Protein AF-A0A485B323-F1 (afdb_monomer_lite)

Radius of gyration: 26.48 Å; chains: 1; bounding box: 38×26×85 Å

Foldseek 3Di:
DDDDPQCVDPVRHDDDDPDDPVRVVVVVVVVVVVVVPDDDPPCPPPDDPPPDDDD

Organism: Kluyvera cryocrescens (NCBI:txid580)

Sequence (55 aa):
MKVWPVKHSPLLRQPEHFISREELKALIQTVTNNLVNIKDETGQFLLRPRRWPRD

pLDDT: mean 91.51, std 10.45, range [59.53, 98.81]

Structure (mmCIF, N/CA/C/O backbone):
data_AF-A0A485B323-F1
#
_entry.id   AF-A0A485B323-F1
#
loop_
_atom_site.group_PDB
_atom_site.id
_atom_site.type_symbol
_atom_site.label_atom_id
_atom_site.label_alt_id
_atom_site.label_comp_id
_atom_site.label_asym_id
_atom_site.label_entity_id
_atom_site.label_seq_id
_atom_site.pdbx_PDB_ins_code
_atom_site.Cartn_x
_atom_site.Cartn_y
_atom_site.Cartn_z
_atom_site.occupancy
_atom_site.B_iso_or_equiv
_atom_site.auth_seq_id
_atom_site.auth_comp_id
_atom_site.auth_asym_id
_atom_site.auth_atom_id
_atom_site.pdbx_PDB_model_num
ATOM 1 N N . MET A 1 1 ? 13.696 -5.835 -37.369 1.00 72.69 1 MET A N 1
ATOM 2 C CA . MET A 1 1 ? 13.671 -4.885 -36.232 1.00 72.69 1 MET A CA 1
ATOM 3 C C . MET A 1 1 ? 15.080 -4.369 -35.987 1.00 72.69 1 MET A C 1
ATOM 5 O O . MET A 1 1 ? 15.996 -5.179 -35.943 1.00 72.69 1 MET A O 1
ATOM 9 N N . LYS A 1 2 ? 15.264 -3.049 -35.865 1.00 87.81 2 LYS A N 1
ATOM 10 C CA . LYS A 1 2 ? 16.557 -2.438 -35.524 1.00 87.81 2 LYS A CA 1
ATOM 11 C C . LYS A 1 2 ? 16.663 -2.350 -34.000 1.00 87.81 2 LYS A C 1
ATOM 13 O O . LYS A 1 2 ? 15.829 -1.700 -33.380 1.00 87.81 2 LYS A O 1
ATOM 18 N N . VAL A 1 3 ? 17.647 -3.024 -33.413 1.00 88.44 3 VAL A N 1
ATOM 19 C CA . VAL A 1 3 ? 17.894 -3.030 -31.962 1.00 88.44 3 VAL A CA 1
ATOM 20 C C . VAL A 1 3 ? 19.164 -2.237 -31.689 1.00 88.44 3 VAL A C 1
ATOM 22 O O . VAL A 1 3 ? 20.177 -2.450 -32.352 1.00 88.44 3 VAL A O 1
ATOM 25 N N . TRP A 1 4 ? 19.111 -1.323 -30.724 1.00 92.38 4 TRP A N 1
ATOM 26 C CA . TRP A 1 4 ? 20.258 -0.514 -30.320 1.00 92.38 4 TRP A CA 1
ATOM 27 C C . TRP A 1 4 ? 20.884 -1.079 -29.038 1.00 92.38 4 TRP A C 1
ATOM 29 O O . TRP A 1 4 ? 20.152 -1.422 -28.103 1.00 92.38 4 TRP A O 1
ATOM 39 N N . PRO A 1 5 ? 22.220 -1.188 -28.953 1.00 91.50 5 PRO A N 1
ATOM 40 C CA . PRO A 1 5 ? 22.877 -1.804 -27.808 1.00 91.50 5 PRO A CA 1
ATOM 41 C C . PRO A 1 5 ? 22.983 -0.808 -26.644 1.00 91.50 5 PRO A C 1
ATOM 43 O O . PRO A 1 5 ? 23.987 -0.128 -26.491 1.00 91.50 5 PRO A O 1
ATOM 46 N N . VAL A 1 6 ? 21.950 -0.720 -25.803 1.00 94.19 6 VAL A N 1
ATOM 47 C CA . VAL A 1 6 ? 21.918 0.218 -24.655 1.00 94.19 6 VAL A CA 1
ATOM 48 C C . VAL A 1 6 ? 22.286 -0.423 -23.313 1.00 94.19 6 VAL A C 1
ATOM 50 O O . VAL A 1 6 ? 22.699 0.269 -22.390 1.00 94.19 6 VAL A O 1
ATOM 53 N N . LYS A 1 7 ? 22.185 -1.756 -23.201 1.00 90.31 7 LYS A N 1
ATOM 54 C CA . LYS A 1 7 ? 22.287 -2.493 -21.924 1.00 90.31 7 LYS A CA 1
ATOM 55 C C . LYS A 1 7 ? 23.639 -2.362 -21.213 1.00 90.31 7 LYS A C 1
ATOM 57 O O . LYS A 1 7 ? 23.688 -2.444 -19.992 1.00 90.31 7 LYS A O 1
ATOM 62 N N . HIS A 1 8 ? 24.725 -2.185 -21.964 1.00 90.00 8 HIS A N 1
ATOM 63 C CA . HIS A 1 8 ? 26.078 -2.114 -21.408 1.00 90.00 8 HIS A CA 1
ATOM 64 C C . HIS A 1 8 ? 26.454 -0.707 -20.922 1.00 90.00 8 HIS A C 1
ATOM 66 O O . HIS A 1 8 ? 27.388 -0.573 -20.139 1.00 90.00 8 HIS A O 1
ATOM 72 N N . SER A 1 9 ? 25.758 0.340 -21.384 1.00 94.88 9 SER A N 1
ATOM 73 C CA . SER A 1 9 ? 26.071 1.719 -21.009 1.00 94.88 9 SER A CA 1
ATOM 74 C C . SER A 1 9 ? 25.391 2.066 -19.683 1.00 94.88 9 SER A C 1
ATOM 76 O O . SER A 1 9 ? 24.160 2.040 -19.619 1.00 94.88 9 SER A O 1
ATOM 78 N N . PRO A 1 10 ? 26.141 2.444 -18.631 1.00 92.44 10 PRO A N 1
ATOM 79 C CA . PRO A 1 10 ? 25.559 2.804 -17.340 1.00 92.44 10 PRO A CA 1
ATOM 80 C C . PRO A 1 10 ? 24.568 3.972 -17.403 1.00 92.44 10 PRO A C 1
ATOM 82 O O . PRO A 1 10 ? 23.655 4.022 -16.588 1.00 92.44 10 PRO A O 1
ATOM 85 N N . LEU A 1 11 ? 24.736 4.882 -18.369 1.00 94.81 11 LEU A N 1
ATOM 86 C CA . LEU A 1 11 ? 23.883 6.061 -18.553 1.00 94.81 11 LEU A CA 1
ATOM 87 C C . LEU A 1 11 ? 22.601 5.764 -19.341 1.00 94.81 11 LEU A C 1
ATOM 89 O O . LEU A 1 11 ? 21.627 6.497 -19.216 1.00 94.81 11 LEU A O 1
ATOM 93 N N . LEU A 1 12 ? 22.616 4.727 -20.186 1.00 95.44 12 LEU A N 1
ATOM 94 C CA . LEU A 1 12 ? 21.507 4.409 -21.094 1.00 95.44 12 LEU A CA 1
ATOM 95 C C . LEU A 1 12 ? 20.712 3.180 -20.654 1.00 95.44 12 LEU A C 1
ATOM 97 O O . LEU A 1 12 ? 19.585 2.985 -21.111 1.00 95.44 12 LEU A O 1
ATOM 101 N N . ARG A 1 13 ? 21.293 2.323 -19.808 1.00 94.19 13 ARG A N 1
ATOM 102 C CA . ARG A 1 13 ? 20.598 1.150 -19.284 1.00 94.19 13 ARG A CA 1
ATOM 103 C C . ARG A 1 13 ? 19.449 1.587 -18.380 1.00 94.19 13 ARG A C 1
ATOM 105 O O . ARG A 1 13 ? 19.585 2.506 -17.575 1.00 94.19 13 ARG A O 1
ATOM 112 N N . GLN A 1 14 ? 18.325 0.890 -18.498 1.00 91.81 14 GLN A N 1
ATOM 113 C CA . GLN A 1 14 ? 17.221 1.065 -17.567 1.00 91.81 14 GLN A CA 1
ATOM 114 C C . GLN A 1 14 ? 17.684 0.675 -16.153 1.00 91.81 14 GLN A C 1
ATOM 116 O O . GLN A 1 14 ? 18.365 -0.345 -16.010 1.00 91.81 14 GLN A O 1
ATOM 121 N N . PRO A 1 15 ? 17.327 1.447 -15.114 1.00 93.19 15 PRO A N 1
ATOM 122 C CA . PRO A 1 15 ? 17.567 1.043 -13.739 1.00 93.19 15 PRO A CA 1
ATOM 123 C C . PRO A 1 15 ? 16.860 -0.277 -13.425 1.00 93.19 15 PRO A C 1
ATOM 125 O O . PRO A 1 15 ? 15.698 -0.479 -13.784 1.00 93.19 15 PRO A O 1
ATOM 128 N N . GLU A 1 16 ? 17.560 -1.171 -12.740 1.00 94.44 16 GLU A N 1
ATOM 129 C CA . GLU A 1 16 ? 16.959 -2.395 -12.223 1.00 94.44 16 GLU A CA 1
ATOM 130 C C . GLU A 1 16 ? 16.210 -2.071 -10.927 1.00 94.44 16 GLU A C 1
ATOM 132 O O . GLU A 1 16 ? 16.774 -1.514 -9.984 1.00 94.44 16 GLU A O 1
ATOM 137 N N . HIS A 1 17 ? 14.922 -2.403 -10.891 1.00 95.94 17 HIS A N 1
ATOM 138 C CA . HIS A 1 17 ? 14.070 -2.237 -9.719 1.00 95.94 17 HIS A CA 1
ATOM 139 C C . HIS A 1 17 ? 13.667 -3.618 -9.200 1.00 95.94 17 HIS A C 1
ATOM 141 O O . HIS A 1 17 ? 13.196 -4.450 -9.970 1.00 95.94 17 HIS A O 1
ATOM 147 N N . PHE A 1 18 ? 13.836 -3.857 -7.898 1.00 97.12 18 PHE A N 1
ATOM 148 C CA . PHE A 1 18 ? 13.493 -5.139 -7.264 1.00 97.12 18 PHE A CA 1
ATOM 149 C C . PHE A 1 18 ? 11.982 -5.332 -7.053 1.00 97.12 18 PHE A C 1
ATOM 151 O O . PHE A 1 18 ? 11.538 -6.437 -6.764 1.00 97.12 18 PHE A O 1
ATOM 158 N N . ILE A 1 19 ? 11.209 -4.251 -7.157 1.00 97.31 19 ILE A N 1
ATOM 159 C CA . ILE A 1 19 ? 9.758 -4.221 -6.992 1.00 97.31 19 ILE A CA 1
ATOM 160 C C . ILE A 1 19 ? 9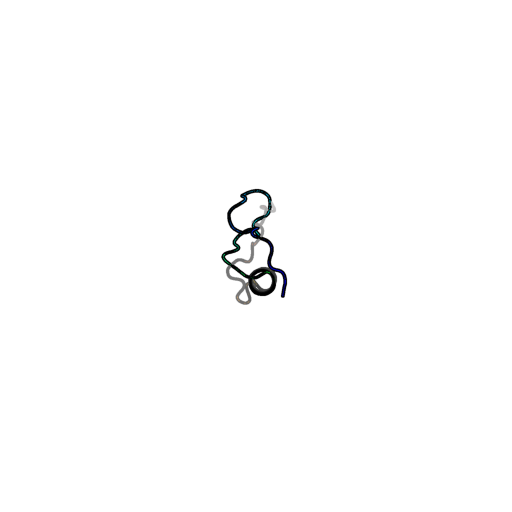.154 -3.383 -8.114 1.00 97.31 19 ILE A C 1
ATOM 162 O O . ILE A 1 19 ? 9.729 -2.365 -8.523 1.00 97.31 19 ILE A O 1
ATOM 166 N N . SER A 1 20 ? 7.993 -3.788 -8.621 1.00 97.69 20 SER A N 1
ATOM 167 C CA . SER A 1 20 ? 7.260 -2.962 -9.572 1.00 97.69 20 SER A CA 1
ATOM 168 C C . SER A 1 20 ? 6.633 -1.746 -8.883 1.00 97.69 20 SER A C 1
ATOM 170 O O . SER A 1 20 ? 6.373 -1.717 -7.678 1.00 97.69 20 SER A O 1
ATOM 172 N N . ARG A 1 21 ? 6.333 -0.711 -9.671 1.00 97.62 21 ARG A N 1
ATOM 173 C CA . ARG A 1 21 ? 5.654 0.487 -9.162 1.00 97.62 21 ARG A CA 1
ATOM 174 C C . ARG A 1 21 ? 4.289 0.166 -8.544 1.00 97.62 21 ARG A C 1
ATOM 176 O O . ARG A 1 21 ? 3.919 0.787 -7.550 1.00 97.62 21 ARG A O 1
ATOM 183 N N . GLU A 1 22 ? 3.541 -0.765 -9.132 1.00 98.56 22 GLU A N 1
ATOM 184 C CA . GLU A 1 22 ? 2.202 -1.107 -8.645 1.00 98.56 22 GLU A CA 1
ATOM 185 C C . GLU A 1 22 ? 2.253 -1.928 -7.355 1.00 98.56 22 GLU A C 1
ATOM 187 O O . GLU A 1 22 ? 1.504 -1.628 -6.428 1.00 98.56 22 GLU A O 1
ATOM 192 N N . GLU A 1 23 ? 3.193 -2.871 -7.232 1.00 98.50 23 GLU A N 1
ATOM 193 C CA . GLU A 1 23 ? 3.420 -3.597 -5.973 1.00 98.50 23 GLU A CA 1
ATOM 194 C C . GLU A 1 23 ? 3.829 -2.645 -4.843 1.00 98.50 23 GLU A C 1
ATOM 196 O O . GLU A 1 23 ? 3.307 -2.741 -3.732 1.00 98.50 23 GLU A O 1
ATOM 201 N N . LEU A 1 24 ? 4.698 -1.667 -5.124 1.00 98.69 24 LEU A N 1
ATOM 202 C CA . LEU A 1 24 ? 5.081 -0.660 -4.134 1.00 98.69 24 LEU A CA 1
ATOM 203 C C . LEU A 1 24 ? 3.883 0.193 -3.689 1.00 98.69 24 LEU A C 1
ATOM 205 O O . LEU A 1 24 ? 3.707 0.442 -2.498 1.00 98.69 24 LEU A O 1
ATOM 209 N N . LYS A 1 25 ? 3.034 0.629 -4.626 1.00 98.75 25 LYS A N 1
ATOM 210 C CA . LYS A 1 25 ? 1.819 1.396 -4.301 1.00 98.75 25 LYS A CA 1
ATOM 211 C C . LYS A 1 25 ? 0.838 0.576 -3.464 1.00 98.75 25 LYS A C 1
ATOM 213 O O . LYS A 1 25 ? 0.271 1.107 -2.511 1.00 98.75 25 LYS A O 1
ATOM 218 N N . ALA A 1 26 ? 0.671 -0.706 -3.781 1.00 98.69 26 ALA A N 1
ATOM 219 C CA . ALA A 1 26 ? -0.162 -1.611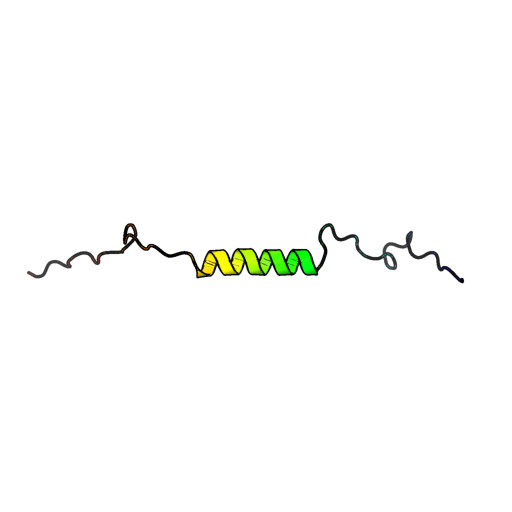 -2.997 1.00 98.69 26 ALA A CA 1
ATOM 220 C C . ALA A 1 26 ? 0.380 -1.790 -1.568 1.00 98.69 26 ALA A C 1
ATOM 222 O O . ALA A 1 26 ? -0.390 -1.766 -0.604 1.00 98.69 26 ALA A O 1
ATOM 223 N N . LEU A 1 27 ? 1.704 -1.900 -1.416 1.00 98.75 27 LEU A N 1
ATOM 224 C CA . LEU A 1 27 ? 2.348 -1.990 -0.107 1.00 98.75 27 LEU A CA 1
ATOM 225 C C . LEU A 1 27 ? 2.124 -0.721 0.724 1.00 98.75 27 LEU A C 1
ATOM 227 O O . LEU A 1 27 ? 1.728 -0.818 1.884 1.00 98.75 27 LEU A O 1
ATOM 231 N N . ILE A 1 28 ? 2.305 0.460 0.122 1.00 98.69 28 ILE A N 1
ATOM 232 C CA . ILE A 1 28 ? 2.022 1.745 0.777 1.00 98.69 28 ILE A CA 1
ATOM 233 C C . ILE A 1 28 ? 0.570 1.774 1.261 1.00 98.69 28 ILE A C 1
ATOM 235 O O . ILE A 1 28 ? 0.326 2.017 2.440 1.00 98.69 28 ILE A O 1
ATOM 239 N N . GLN A 1 29 ? -0.385 1.448 0.386 1.00 98.81 29 GLN A N 1
ATOM 240 C CA . GLN A 1 29 ? -1.803 1.450 0.745 1.00 98.81 29 GLN A CA 1
ATOM 241 C C . GLN A 1 29 ? -2.110 0.478 1.891 1.00 98.81 29 GLN A C 1
ATOM 243 O O . GLN A 1 29 ? -2.898 0.802 2.778 1.00 98.81 29 GLN A O 1
ATOM 248 N N . THR A 1 30 ? -1.472 -0.693 1.901 1.00 98.75 30 THR A N 1
ATOM 249 C CA . THR A 1 30 ? -1.644 -1.702 2.956 1.00 98.75 30 THR A CA 1
ATOM 250 C C . THR A 1 30 ? -1.174 -1.175 4.309 1.00 98.75 30 THR A C 1
ATOM 252 O O . THR A 1 30 ? -1.911 -1.260 5.292 1.00 98.75 30 THR A O 1
ATOM 255 N N . VAL A 1 31 ? 0.023 -0.583 4.360 1.00 98.75 31 VAL A N 1
ATOM 256 C CA . VAL A 1 31 ? 0.580 -0.016 5.598 1.00 98.75 31 VAL A CA 1
ATOM 257 C C . VAL A 1 31 ? -0.255 1.169 6.075 1.00 98.75 31 VAL A C 1
ATOM 259 O O . VAL A 1 31 ? -0.581 1.249 7.257 1.00 98.75 31 VAL A O 1
ATOM 262 N N . THR A 1 32 ? -0.659 2.060 5.166 1.00 98.81 32 THR A N 1
ATOM 263 C CA . THR A 1 32 ? -1.533 3.190 5.498 1.00 98.81 32 THR A CA 1
ATOM 264 C C . THR A 1 32 ? -2.858 2.710 6.075 1.00 98.81 32 THR A C 1
ATOM 266 O O . THR A 1 32 ? -3.263 3.192 7.130 1.00 98.81 32 THR A O 1
ATOM 269 N N . ASN A 1 33 ? -3.506 1.732 5.437 1.00 98.75 33 ASN A N 1
ATOM 270 C CA . ASN A 1 33 ? -4.763 1.168 5.921 1.00 98.75 33 ASN A CA 1
ATOM 271 C C . ASN A 1 33 ? -4.606 0.535 7.303 1.00 98.75 33 ASN A C 1
ATOM 273 O O . ASN A 1 33 ? -5.483 0.708 8.143 1.00 98.75 33 ASN A O 1
ATOM 277 N N . ASN A 1 34 ? -3.507 -0.178 7.552 1.00 98.69 34 ASN A N 1
ATOM 278 C CA . ASN A 1 34 ? -3.238 -0.740 8.869 1.00 98.69 34 ASN A CA 1
ATOM 279 C C . ASN A 1 34 ? -3.108 0.371 9.918 1.00 98.69 34 ASN A C 1
ATOM 281 O O . ASN A 1 34 ? -3.842 0.356 10.900 1.00 98.69 34 ASN A O 1
ATOM 285 N N . LEU A 1 35 ? -2.254 1.364 9.654 1.00 98.62 35 LEU A N 1
ATOM 286 C CA . LEU A 1 35 ? -1.956 2.461 10.572 1.00 98.62 35 LEU A CA 1
ATOM 287 C C . LEU A 1 35 ? -3.210 3.236 10.989 1.00 98.62 35 LEU A C 1
ATOM 289 O O . LEU A 1 35 ? -3.436 3.442 12.178 1.00 98.62 35 LEU A O 1
ATOM 293 N N . VAL A 1 36 ? -4.035 3.653 10.025 1.00 98.31 36 VAL A N 1
ATOM 294 C CA . VAL A 1 36 ? -5.230 4.467 10.319 1.00 98.31 36 VAL A CA 1
ATOM 295 C C . VAL A 1 36 ? -6.333 3.680 11.024 1.00 98.31 36 VAL A C 1
ATOM 297 O O . VAL A 1 36 ? -7.226 4.282 11.612 1.00 98.31 36 VAL A O 1
ATOM 300 N N . ASN A 1 37 ? -6.283 2.347 10.973 1.00 98.31 37 ASN A N 1
ATOM 301 C CA . ASN A 1 37 ? -7.239 1.472 11.647 1.00 98.31 37 ASN A CA 1
ATOM 302 C C . ASN A 1 37 ? -6.710 0.915 12.974 1.00 98.31 37 ASN A C 1
ATOM 304 O O . ASN A 1 37 ? -7.398 0.103 13.592 1.00 98.31 37 ASN A O 1
ATOM 308 N N . ILE A 1 38 ? -5.529 1.338 13.441 1.00 97.75 38 ILE A N 1
ATOM 309 C CA . ILE A 1 38 ? -5.095 1.035 14.807 1.00 97.75 38 ILE A CA 1
ATOM 310 C C . ILE A 1 38 ? -6.055 1.738 15.766 1.00 97.75 38 ILE A C 1
ATOM 312 O O . ILE A 1 38 ? -6.147 2.964 15.806 1.00 97.75 38 ILE A O 1
ATOM 316 N N . LYS A 1 39 ? -6.776 0.939 16.545 1.00 96.94 39 LYS A N 1
ATOM 317 C CA . LYS A 1 39 ? -7.750 1.392 17.534 1.00 96.94 39 LYS A CA 1
ATOM 318 C C . LYS A 1 39 ? -7.709 0.474 18.742 1.00 96.94 39 LYS A C 1
ATOM 320 O O . LYS A 1 39 ? -7.493 -0.729 18.613 1.00 96.94 39 LYS A O 1
ATOM 325 N N . ASP A 1 40 ? -7.939 1.054 19.909 1.00 97.19 40 ASP A N 1
ATOM 326 C CA . ASP A 1 40 ? -8.112 0.311 21.148 1.00 97.19 40 ASP A CA 1
ATOM 327 C C . ASP A 1 40 ? -9.603 0.210 21.471 1.00 97.19 40 ASP A C 1
ATOM 329 O O . ASP A 1 40 ? -10.188 1.099 22.087 1.00 97.19 40 ASP A O 1
ATOM 333 N N . GLU A 1 41 ? -10.228 -0.878 21.027 1.00 96.88 41 GLU A N 1
ATOM 334 C CA . GLU A 1 41 ? -11.653 -1.135 21.276 1.00 96.88 41 GLU A CA 1
ATOM 335 C C . GLU A 1 41 ? -11.940 -1.515 22.737 1.00 96.88 41 GLU A C 1
ATOM 337 O O . GLU A 1 41 ? -13.079 -1.439 23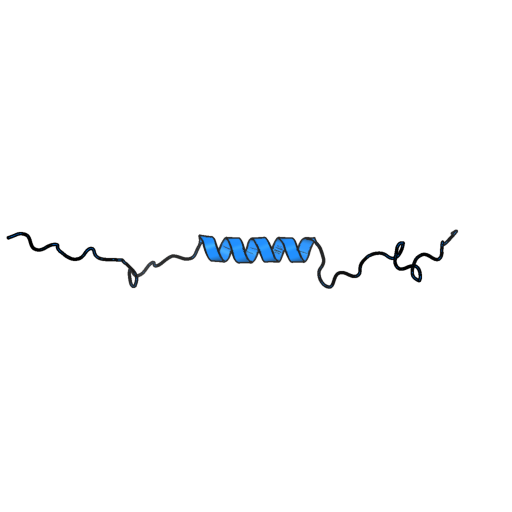.190 1.00 96.88 41 GLU A O 1
ATOM 342 N N . THR A 1 42 ? -10.910 -1.913 23.486 1.00 96.56 42 THR A N 1
ATOM 343 C CA . THR A 1 42 ? -11.034 -2.384 24.873 1.00 96.56 42 THR A CA 1
ATOM 344 C C . THR A 1 42 ? -10.831 -1.277 25.907 1.00 96.56 42 THR A C 1
ATOM 346 O O . THR A 1 42 ? -11.237 -1.418 27.060 1.00 96.56 42 THR A O 1
ATOM 349 N N . GLY A 1 43 ? -10.193 -0.178 25.506 1.00 93.75 43 GLY A N 1
ATOM 350 C CA . GLY A 1 43 ? -9.802 0.920 26.380 1.00 93.75 43 GLY A CA 1
ATOM 351 C C . GLY A 1 43 ? -8.587 0.625 27.271 1.00 93.75 43 GLY A C 1
ATOM 352 O O . GLY A 1 43 ? -8.372 1.340 28.254 1.00 93.75 43 GLY A O 1
ATOM 353 N N . GLN A 1 44 ? -7.800 -0.409 26.948 1.00 95.69 44 GLN A N 1
ATOM 354 C CA . GLN A 1 44 ? -6.557 -0.784 27.635 1.00 95.69 44 GLN A CA 1
ATOM 355 C C . GLN A 1 44 ? -5.550 0.367 27.756 1.00 95.69 44 GLN A C 1
ATOM 357 O O . GLN A 1 44 ? -4.835 0.456 28.753 1.00 95.69 44 GLN A O 1
ATOM 362 N N . PHE A 1 45 ? -5.510 1.261 26.772 1.00 94.62 45 PHE A N 1
ATOM 363 C CA . PHE A 1 45 ? -4.550 2.358 26.683 1.00 94.62 45 PHE A CA 1
ATOM 364 C C . PHE A 1 45 ? -5.192 3.729 26.925 1.00 94.62 45 PHE A C 1
ATOM 366 O O . PHE A 1 45 ? -4.566 4.758 26.667 1.00 94.62 45 PHE A O 1
ATOM 373 N N . LEU A 1 46 ? -6.430 3.773 27.438 1.00 92.88 46 LEU A N 1
ATOM 374 C CA . LEU A 1 46 ? -7.086 5.032 27.791 1.00 92.88 46 LEU A CA 1
ATOM 375 C C . LEU A 1 46 ? -6.280 5.772 28.859 1.00 92.88 46 LEU A C 1
ATOM 377 O O . LEU A 1 46 ? -6.211 5.361 30.022 1.00 92.88 46 LEU A O 1
ATOM 381 N N . LEU A 1 47 ? -5.715 6.916 28.476 1.00 92.19 47 LEU A N 1
ATOM 382 C CA . LEU A 1 47 ? -5.022 7.786 29.411 1.00 92.19 47 LEU A CA 1
ATOM 383 C C . LEU A 1 47 ? -6.045 8.432 30.349 1.00 92.19 47 LEU A C 1
ATOM 385 O O . LEU A 1 47 ? -6.847 9.273 29.943 1.00 92.19 47 LEU A O 1
ATOM 389 N N . ARG A 1 48 ? -6.012 8.054 31.628 1.00 84.38 48 ARG A N 1
ATOM 390 C CA . ARG A 1 48 ? -6.808 8.724 32.659 1.00 84.38 48 ARG A CA 1
ATOM 391 C C . ARG A 1 48 ? -6.008 9.911 33.189 1.00 84.38 48 ARG A C 1
ATOM 393 O O . ARG A 1 48 ? -4.897 9.696 33.682 1.00 84.38 48 ARG A O 1
ATOM 400 N N . PRO A 1 49 ? -6.531 11.147 33.129 1.00 79.12 49 PRO A N 1
ATOM 401 C CA . PRO A 1 49 ? -5.864 12.261 33.780 1.00 79.12 49 PRO A CA 1
ATOM 402 C C . PRO A 1 49 ? -5.742 11.941 35.271 1.00 79.12 49 PRO A C 1
ATOM 404 O O . PRO A 1 49 ? -6.708 11.491 35.899 1.00 79.12 49 PRO A O 1
ATOM 407 N N . ARG A 1 50 ? -4.550 12.155 35.848 1.00 72.94 50 ARG A N 1
ATOM 408 C CA . ARG A 1 50 ? -4.408 12.167 37.308 1.00 72.94 50 ARG A CA 1
ATOM 409 C C . ARG A 1 50 ? -5.473 13.119 37.844 1.00 72.94 50 ARG A C 1
ATOM 411 O O . ARG A 1 50 ? -5.558 14.254 37.377 1.00 72.94 50 ARG A O 1
ATOM 418 N N . ARG A 1 51 ? -6.270 12.676 38.823 1.00 65.50 51 ARG A N 1
ATOM 419 C CA . ARG A 1 51 ? -7.004 13.621 39.669 1.00 65.50 51 ARG A CA 1
ATOM 420 C C . ARG A 1 51 ? -5.946 14.534 40.277 1.00 65.50 51 ARG A C 1
ATOM 422 O O . ARG A 1 51 ? -5.170 14.096 41.123 1.00 65.50 51 ARG A O 1
ATOM 429 N N . TRP A 1 52 ? -5.874 15.761 39.775 1.00 59.53 52 TRP A N 1
ATOM 430 C CA . TRP A 1 52 ? -5.215 16.846 40.481 1.00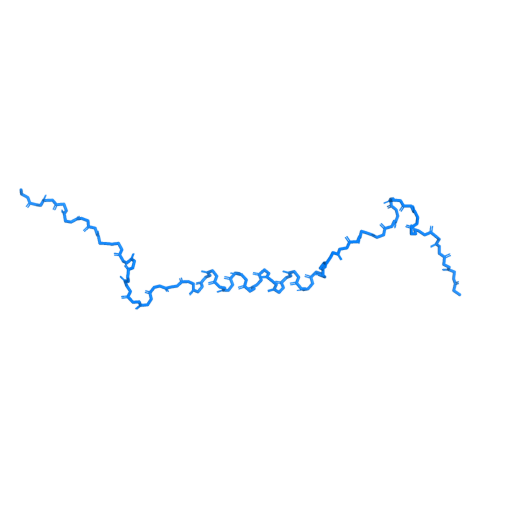 59.53 52 TRP A CA 1
ATOM 431 C C . TRP A 1 52 ? -5.862 16.910 41.869 1.00 59.53 52 TRP A C 1
ATOM 433 O O . TRP A 1 52 ? -7.097 16.830 41.923 1.00 59.53 52 TRP A O 1
ATOM 443 N N . PRO A 1 53 ? -5.094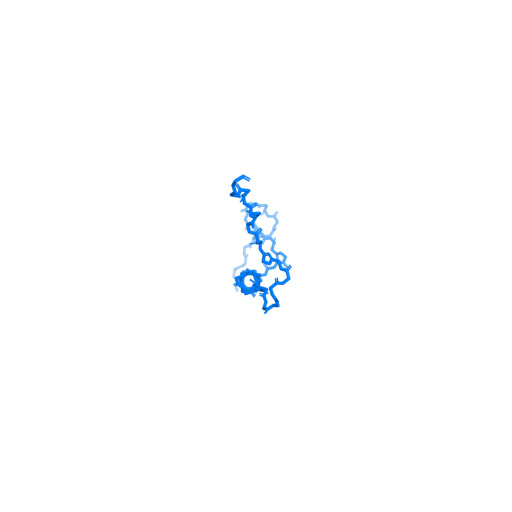 16.957 42.971 1.00 67.19 53 PRO A N 1
ATOM 444 C CA . PRO A 1 53 ? -5.701 17.068 44.285 1.00 67.19 53 PRO A CA 1
ATOM 445 C C . PRO A 1 53 ? -6.537 18.349 44.283 1.00 67.19 53 PRO A C 1
ATOM 447 O O . PRO A 1 53 ? -6.028 19.437 44.010 1.00 67.19 53 PRO A O 1
ATOM 450 N N . ARG A 1 54 ? -7.851 18.189 44.450 1.00 65.38 54 ARG A N 1
ATOM 451 C CA . ARG A 1 54 ? -8.681 19.279 44.938 1.00 65.38 54 ARG A CA 1
ATOM 452 C C . ARG A 1 54 ? -8.636 19.147 46.448 1.00 65.38 54 ARG A C 1
ATOM 454 O O . ARG A 1 54 ? -9.022 18.094 46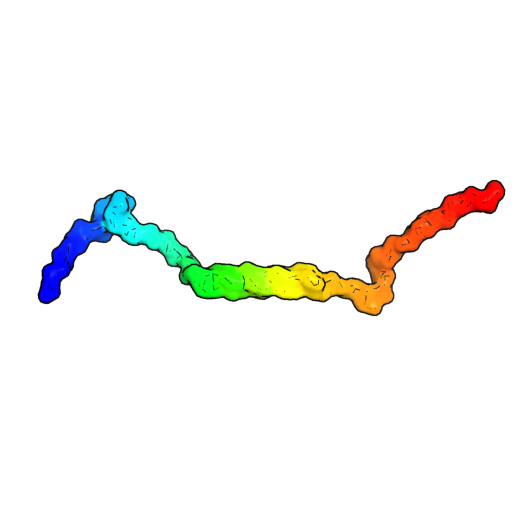.955 1.00 65.38 54 ARG A O 1
ATOM 461 N N . ASP A 1 55 ? -8.137 20.226 47.038 1.00 61.94 55 ASP A N 1
ATOM 462 C CA . ASP A 1 55 ? -7.922 20.513 48.456 1.00 61.94 55 ASP A CA 1
ATOM 463 C C . ASP A 1 55 ? -6.622 19.944 49.050 1.00 61.94 55 ASP A C 1
ATOM 465 O O . ASP A 1 55 ? -6.404 18.710 49.023 1.00 61.94 55 ASP A O 1
#

InterPro domains:
  IPR012341 Six-hairpin glycosidase-like superfamily [G3DSA:1.50.10.10] (1-52)

Secondary structure (DSSP, 8-state):
------TT-TTTSPPP-SS-HHHHHHHHHHHHHHHHT---SS-TT--PPP-PPP-